Protein AF-A0A1Y3UZ49-F1 (afdb_monomer)

Structure (mmCIF, N/CA/C/O backbone):
data_AF-A0A1Y3UZ49-F1
#
_entry.id   AF-A0A1Y3UZ49-F1
#
loop_
_atom_site.group_PDB
_atom_site.id
_atom_site.type_symbol
_atom_site.label_atom_id
_atom_site.label_alt_id
_atom_site.label_comp_id
_atom_site.label_asym_id
_atom_site.label_entity_id
_atom_site.label_seq_id
_atom_site.pdbx_PDB_ins_code
_atom_site.Cartn_x
_atom_site.Cartn_y
_atom_site.Cartn_z
_atom_site.occupancy
_atom_site.B_iso_or_equiv
_atom_site.auth_seq_id
_atom_site.auth_comp_id
_atom_site.auth_asym_id
_atom_site.auth_atom_id
_atom_site.pdbx_PDB_model_num
ATOM 1 N N . MET A 1 1 ? 3.705 -13.841 -11.041 1.00 82.06 1 MET A N 1
ATOM 2 C CA . MET A 1 1 ? 3.634 -12.781 -10.010 1.00 82.06 1 MET A CA 1
ATOM 3 C C . MET A 1 1 ? 3.810 -13.423 -8.645 1.00 82.06 1 MET A C 1
ATOM 5 O O . MET A 1 1 ? 3.214 -14.466 -8.415 1.00 82.06 1 MET A O 1
ATOM 9 N N . ILE A 1 2 ? 4.614 -12.834 -7.764 1.00 87.12 2 ILE A N 1
ATOM 10 C CA . ILE A 1 2 ? 4.751 -13.280 -6.371 1.00 87.12 2 ILE A CA 1
ATOM 11 C C . ILE A 1 2 ? 4.240 -12.163 -5.466 1.00 87.12 2 ILE A 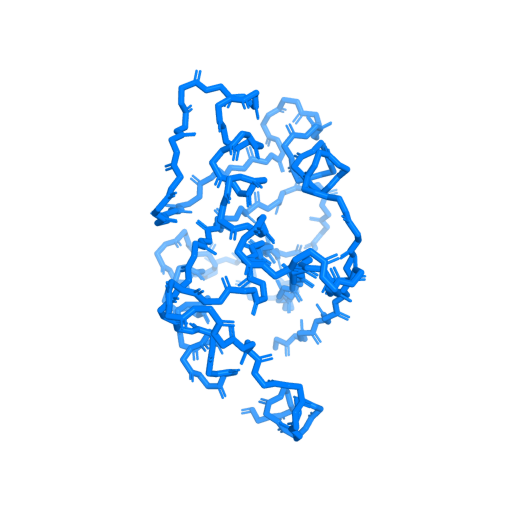C 1
ATOM 13 O O . ILE A 1 2 ? 4.739 -11.040 -5.536 1.00 87.12 2 ILE A O 1
ATOM 17 N N . GLY A 1 3 ? 3.247 -12.478 -4.633 1.00 89.31 3 GLY A N 1
ATOM 18 C CA . GLY A 1 3 ? 2.745 -11.585 -3.596 1.00 89.31 3 GLY A CA 1
ATOM 19 C C . GLY A 1 3 ? 3.423 -11.856 -2.256 1.00 89.31 3 GLY A C 1
ATOM 20 O O . GLY A 1 3 ? 3.411 -12.987 -1.764 1.00 89.31 3 GLY A O 1
ATOM 21 N N . LYS A 1 4 ? 4.004 -10.823 -1.644 1.00 92.81 4 LYS A N 1
ATOM 22 C CA . LYS A 1 4 ? 4.515 -10.864 -0.267 1.00 92.81 4 LYS A CA 1
ATOM 23 C C . LYS A 1 4 ? 3.685 -9.942 0.607 1.00 92.81 4 LYS A C 1
ATOM 25 O O . LYS A 1 4 ? 3.578 -8.760 0.299 1.00 92.81 4 LYS A O 1
ATOM 30 N N . ILE A 1 5 ? 3.172 -10.472 1.711 1.00 92.94 5 ILE A N 1
ATOM 31 C CA . ILE A 1 5 ? 2.321 -9.746 2.653 1.00 92.94 5 ILE A CA 1
ATOM 32 C C . ILE A 1 5 ? 3.101 -9.500 3.941 1.00 92.94 5 ILE A C 1
ATOM 34 O O . ILE A 1 5 ? 3.761 -10.397 4.469 1.00 92.94 5 ILE A O 1
ATOM 38 N N . VAL A 1 6 ? 3.048 -8.269 4.433 1.00 93.12 6 VAL A N 1
ATOM 39 C CA . VAL A 1 6 ? 3.664 -7.824 5.680 1.00 93.12 6 VAL A CA 1
ATOM 40 C C . VAL A 1 6 ? 2.633 -7.010 6.448 1.00 93.12 6 VAL A C 1
ATOM 42 O O . VAL A 1 6 ? 2.007 -6.106 5.902 1.00 93.12 6 VAL A O 1
ATOM 45 N N . THR A 1 7 ? 2.473 -7.296 7.738 1.00 93.38 7 THR A N 1
ATOM 46 C CA . THR A 1 7 ? 1.666 -6.457 8.631 1.00 93.38 7 THR A CA 1
ATOM 47 C C . THR A 1 7 ? 2.565 -5.608 9.519 1.00 93.38 7 THR A C 1
ATOM 49 O O . THR A 1 7 ? 3.623 -6.061 9.964 1.00 93.38 7 THR A O 1
ATOM 52 N N . GLY A 1 8 ? 2.154 -4.377 9.808 1.00 92.94 8 GLY A N 1
ATOM 53 C CA . GLY A 1 8 ? 2.946 -3.408 10.570 1.00 92.94 8 GLY A CA 1
ATOM 54 C C . GLY A 1 8 ? 2.122 -2.624 11.587 1.00 92.94 8 GLY A C 1
ATOM 55 O O . GLY A 1 8 ? 0.895 -2.698 11.596 1.00 92.94 8 GLY A O 1
ATOM 56 N N . LYS A 1 9 ? 2.814 -1.869 12.448 1.00 93.25 9 LYS A N 1
ATOM 57 C CA . LYS A 1 9 ? 2.200 -1.088 13.539 1.00 93.25 9 LYS A CA 1
ATOM 58 C C . LYS A 1 9 ? 1.996 0.398 13.217 1.00 93.25 9 LYS A C 1
ATOM 60 O O . LYS A 1 9 ? 1.185 1.044 13.859 1.00 93.25 9 LYS A O 1
ATOM 65 N N . SER A 1 10 ? 2.747 0.957 12.263 1.00 93.38 10 SER A N 1
ATOM 66 C CA . SER A 1 10 ? 2.784 2.407 12.013 1.00 93.38 10 SER A CA 1
ATOM 67 C C . SER A 1 10 ? 2.731 2.735 10.526 1.00 93.38 10 SER A C 1
ATOM 69 O O . SER A 1 10 ? 3.581 2.270 9.757 1.00 93.38 10 SER A O 1
ATOM 71 N N . PHE A 1 11 ? 1.790 3.599 10.136 1.00 96.69 11 PHE A N 1
ATOM 72 C CA . PHE A 1 11 ? 1.717 4.098 8.763 1.00 96.69 11 PHE A CA 1
ATOM 73 C C . PHE A 1 11 ? 2.846 5.072 8.451 1.00 96.69 11 PHE A C 1
ATOM 75 O O . PHE A 1 11 ? 3.341 5.083 7.330 1.00 96.69 11 PHE A O 1
ATOM 82 N N . GLY A 1 12 ? 3.338 5.822 9.441 1.00 96.31 12 GLY A N 1
ATOM 83 C CA . GLY A 1 12 ? 4.490 6.705 9.254 1.00 96.31 12 GLY A CA 1
ATOM 84 C C . GLY A 1 12 ? 5.742 5.967 8.770 1.00 96.31 12 GLY A C 1
ATOM 85 O O . GLY A 1 12 ? 6.435 6.436 7.868 1.00 96.31 12 GLY A O 1
ATOM 86 N N . GLY A 1 13 ? 6.020 4.784 9.327 1.00 94.69 13 GLY A N 1
ATOM 87 C CA . GLY A 1 13 ? 7.100 3.916 8.847 1.00 94.69 13 GLY A CA 1
ATOM 88 C C . GLY A 1 13 ? 6.855 3.413 7.422 1.00 94.69 13 GLY A C 1
ATOM 89 O O . GLY A 1 13 ? 7.730 3.544 6.568 1.00 94.69 13 GLY A O 1
ATOM 90 N N . ALA A 1 14 ? 5.652 2.899 7.157 1.00 96.62 14 ALA A N 1
ATOM 91 C CA . ALA A 1 14 ? 5.291 2.340 5.856 1.00 96.62 14 ALA A CA 1
ATOM 92 C C . ALA A 1 14 ? 5.307 3.389 4.729 1.00 96.62 14 ALA A C 1
ATOM 94 O O . ALA A 1 14 ? 5.911 3.158 3.686 1.00 96.62 14 ALA A O 1
ATOM 95 N N . VAL A 1 15 ? 4.730 4.573 4.952 1.00 97.06 15 VAL A N 1
ATOM 96 C CA . VAL A 1 15 ? 4.716 5.676 3.978 1.00 97.06 15 VAL A CA 1
ATOM 97 C C . VAL A 1 15 ? 6.132 6.176 3.689 1.00 97.06 15 VAL A C 1
ATOM 99 O O . VAL A 1 15 ? 6.470 6.404 2.529 1.00 97.06 15 VAL A O 1
ATOM 102 N N . ARG A 1 16 ? 6.993 6.305 4.710 1.00 95.38 16 ARG A N 1
ATOM 103 C CA . ARG A 1 16 ? 8.406 6.668 4.498 1.00 95.38 16 ARG A CA 1
ATOM 104 C C . ARG A 1 16 ? 9.153 5.614 3.688 1.00 95.38 16 ARG A C 1
ATOM 106 O O . ARG A 1 16 ? 9.928 5.983 2.817 1.00 95.38 16 ARG A O 1
ATOM 113 N N . TYR A 1 17 ? 8.904 4.332 3.939 1.00 93.19 17 TYR A N 1
ATOM 114 C CA . TYR A 1 17 ? 9.499 3.251 3.155 1.00 93.19 17 TYR A CA 1
ATOM 115 C C . TYR A 1 17 ? 9.030 3.275 1.686 1.00 93.19 17 TYR A C 1
ATOM 117 O O . TYR A 1 17 ? 9.852 3.160 0.778 1.00 93.19 17 TYR A O 1
ATOM 125 N N . LEU A 1 18 ? 7.729 3.474 1.444 1.00 95.25 18 LEU A N 1
ATOM 126 C CA . LEU A 1 18 ? 7.145 3.514 0.097 1.00 95.25 18 LEU A CA 1
ATOM 127 C C . LEU A 1 18 ? 7.583 4.745 -0.704 1.00 95.25 18 LEU A C 1
ATOM 129 O O . LEU A 1 18 ? 7.918 4.619 -1.876 1.00 95.25 18 LEU A O 1
ATOM 133 N N . LEU A 1 19 ? 7.549 5.933 -0.101 1.00 95.62 19 LEU A N 1
ATOM 134 C CA . LEU A 1 19 ? 7.717 7.202 -0.821 1.00 95.62 19 LEU A CA 1
ATOM 135 C C . LEU A 1 19 ? 9.090 7.849 -0.612 1.00 95.62 19 LEU A C 1
ATOM 137 O O . LEU A 1 19 ? 9.350 8.910 -1.172 1.00 95.62 19 LEU A O 1
ATOM 141 N N . GLY A 1 20 ? 9.950 7.264 0.223 1.00 93.88 20 GLY A N 1
ATOM 142 C CA . GLY A 1 20 ? 11.292 7.762 0.541 1.00 93.88 20 GLY A CA 1
ATOM 143 C C . GLY A 1 20 ? 12.398 7.233 -0.370 1.00 93.88 20 GLY A C 1
ATOM 144 O O . GLY A 1 20 ? 13.562 7.296 0.013 1.00 93.88 20 GLY A O 1
ATOM 145 N N . LYS A 1 21 ? 12.048 6.675 -1.533 1.00 93.94 21 LYS A N 1
ATOM 146 C CA . LYS A 1 21 ? 13.019 6.222 -2.536 1.00 93.94 21 LYS A CA 1
ATOM 147 C C . LYS A 1 21 ? 13.741 7.408 -3.178 1.00 93.94 21 LYS A C 1
ATOM 149 O O . LYS A 1 21 ? 13.296 8.550 -3.061 1.00 93.94 21 LYS A O 1
ATOM 154 N N . GLU A 1 22 ? 14.842 7.120 -3.869 1.00 93.38 22 GLU A N 1
ATOM 155 C CA . GLU A 1 22 ? 15.535 8.117 -4.689 1.00 93.38 22 GLU A CA 1
ATOM 156 C C . GLU A 1 22 ? 14.560 8.801 -5.670 1.00 93.38 22 GLU A C 1
ATOM 158 O O . GLU A 1 22 ? 13.578 8.180 -6.102 1.00 93.38 22 GLU A O 1
ATOM 163 N N . PRO A 1 23 ? 14.797 10.074 -6.036 1.00 91.88 23 PRO A N 1
ATOM 164 C CA . PRO A 1 23 ? 13.965 10.768 -7.012 1.00 91.88 23 PRO A CA 1
ATOM 165 C C . PRO A 1 23 ? 13.784 9.943 -8.296 1.00 91.88 23 PRO A C 1
ATOM 167 O O . PRO A 1 23 ? 14.748 9.438 -8.865 1.00 91.88 23 PRO A O 1
ATOM 170 N N . GLY A 1 24 ? 12.535 9.777 -8.742 1.00 92.44 24 GLY A N 1
ATOM 171 C CA . GLY A 1 24 ? 12.210 8.964 -9.921 1.00 92.44 24 GLY A CA 1
ATOM 172 C C . GLY A 1 24 ? 12.218 7.445 -9.693 1.00 92.44 24 GLY A C 1
ATOM 173 O O . GLY A 1 24 ? 12.240 6.684 -10.658 1.00 92.44 24 GLY A O 1
ATOM 174 N N . LYS A 1 25 ? 12.214 6.977 -8.436 1.00 95.31 25 LYS A N 1
ATOM 175 C CA . LYS A 1 25 ? 12.150 5.539 -8.109 1.00 95.31 25 LYS A CA 1
ATOM 176 C C . LYS A 1 25 ? 10.845 5.064 -7.482 1.00 95.31 25 LYS A C 1
ATOM 178 O O . LYS A 1 25 ? 10.660 3.857 -7.334 1.00 95.31 25 LYS A O 1
ATOM 183 N N . ALA A 1 26 ? 9.942 5.976 -7.132 1.00 96.62 26 ALA A N 1
ATOM 184 C CA . ALA A 1 26 ? 8.626 5.657 -6.592 1.00 96.62 26 ALA A CA 1
ATOM 185 C C . ALA A 1 26 ? 7.549 6.539 -7.228 1.00 96.62 26 ALA A C 1
ATOM 187 O O . ALA A 1 26 ? 7.708 7.757 -7.296 1.00 96.62 26 ALA A O 1
ATOM 188 N N . TYR A 1 27 ? 6.450 5.916 -7.648 1.00 96.94 27 TYR A N 1
ATOM 189 C CA . TYR A 1 27 ? 5.344 6.574 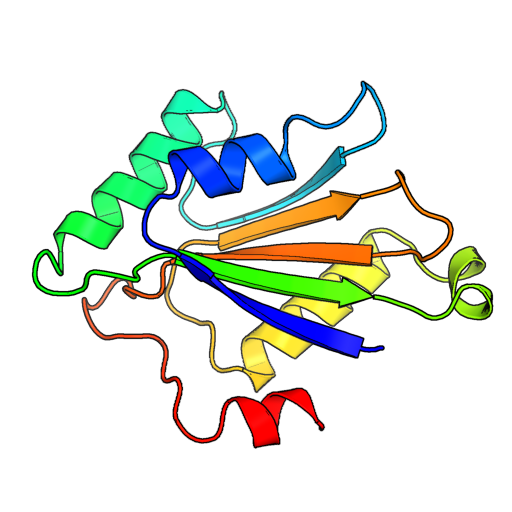-8.338 1.00 96.94 27 TYR A CA 1
ATOM 190 C C . TYR A 1 27 ? 4.022 6.115 -7.733 1.00 96.94 27 TYR A C 1
ATOM 192 O O . TYR A 1 27 ? 3.743 4.918 -7.693 1.00 96.94 27 TYR A O 1
ATOM 200 N N . ILE A 1 28 ? 3.214 7.052 -7.239 1.00 97.75 28 ILE A N 1
ATOM 201 C CA . ILE A 1 28 ? 1.859 6.742 -6.775 1.00 97.75 28 ILE A CA 1
ATOM 202 C C . ILE A 1 28 ? 0.998 6.497 -8.012 1.00 97.75 28 ILE A C 1
ATOM 204 O O . ILE A 1 28 ? 0.882 7.383 -8.853 1.00 97.75 28 ILE A O 1
ATOM 208 N N . LEU A 1 29 ? 0.420 5.301 -8.118 1.00 97.94 29 LEU A N 1
ATOM 209 C CA . LEU A 1 29 ? -0.458 4.944 -9.231 1.00 97.94 29 LEU A CA 1
ATOM 210 C C . LEU A 1 29 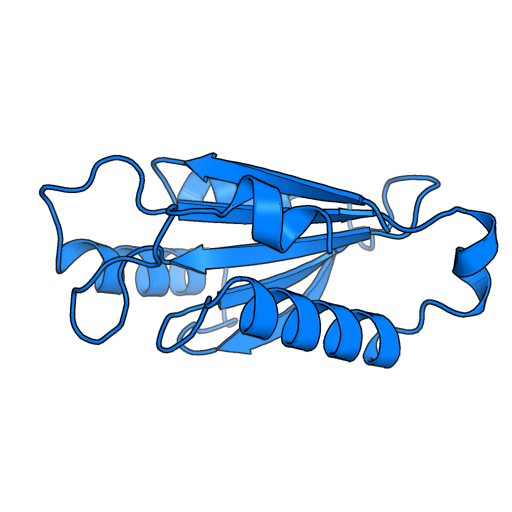? -1.920 5.286 -8.922 1.00 97.94 29 LEU A C 1
ATOM 212 O O . LEU A 1 29 ? -2.639 5.770 -9.787 1.00 97.94 29 LEU A O 1
ATOM 216 N N . THR A 1 30 ? -2.369 5.023 -7.691 1.00 98.12 30 THR A N 1
ATOM 217 C CA . THR A 1 30 ? -3.726 5.354 -7.233 1.00 98.12 30 THR A CA 1
ATOM 218 C C . THR A 1 30 ? -3.821 5.315 -5.704 1.00 98.12 30 THR A C 1
ATOM 220 O O . THR A 1 30 ? -2.935 4.784 -5.025 1.00 98.12 30 THR A O 1
ATOM 223 N N . SER A 1 31 ? -4.907 5.853 -5.157 1.00 97.94 31 SER A N 1
ATOM 224 C CA . SER A 1 31 ? -5.236 5.823 -3.732 1.00 97.94 31 SER A CA 1
ATOM 225 C C . SER A 1 31 ? -6.735 5.999 -3.505 1.00 97.94 31 SER A C 1
ATOM 227 O O . SER A 1 31 ? -7.404 6.623 -4.325 1.00 97.94 31 SER A O 1
ATOM 229 N N . ASP A 1 32 ? -7.232 5.545 -2.357 1.00 97.81 32 ASP A N 1
ATOM 230 C CA . ASP A 1 32 ? -8.588 5.844 -1.883 1.00 97.81 32 ASP A CA 1
ATOM 231 C C . ASP A 1 32 ? -8.598 6.159 -0.383 1.00 97.81 32 ASP A C 1
ATOM 233 O O . ASP A 1 32 ? -7.844 5.570 0.401 1.00 97.81 32 ASP A O 1
ATOM 237 N N . GLY A 1 33 ? -9.460 7.101 0.008 1.00 96.56 33 GLY A N 1
ATOM 238 C CA . GLY A 1 33 ? -9.646 7.532 1.395 1.00 96.56 33 GLY A CA 1
ATOM 239 C C . GLY A 1 33 ? -8.446 8.235 2.037 1.00 96.56 33 GLY A C 1
ATOM 240 O O . GLY A 1 33 ? -8.405 8.375 3.261 1.00 96.56 33 GLY A O 1
ATOM 241 N N . VAL A 1 34 ? -7.465 8.667 1.241 1.00 96.69 34 VAL A N 1
ATOM 242 C CA . VAL A 1 34 ? -6.274 9.394 1.695 1.00 96.69 34 VAL A CA 1
ATOM 243 C C . VAL A 1 34 ? -5.953 10.562 0.769 1.00 96.69 34 VAL A C 1
ATOM 245 O O . VAL A 1 34 ? -6.175 10.495 -0.438 1.00 96.69 34 VAL A O 1
ATOM 248 N N . GLU A 1 35 ? -5.411 11.631 1.338 1.00 93.75 35 GLU A N 1
ATOM 249 C CA . GLU A 1 35 ? -5.022 12.839 0.624 1.00 93.75 35 GLU A CA 1
ATOM 250 C C . GLU A 1 35 ? -3.533 12.804 0.254 1.00 93.75 35 GLU A C 1
ATOM 252 O O . GLU A 1 35 ? -2.672 12.441 1.059 1.00 93.75 35 GLU A O 1
ATOM 257 N N . LEU A 1 36 ? -3.219 13.216 -0.977 1.00 95.56 36 LEU A N 1
ATOM 258 C CA . LEU A 1 36 ? -1.863 13.168 -1.533 1.00 95.56 36 LEU A CA 1
ATOM 259 C C . LEU A 1 36 ? -1.124 14.518 -1.497 1.00 95.56 36 LEU A C 1
ATOM 261 O O . LEU A 1 36 ? -0.044 14.632 -2.072 1.00 95.56 36 LEU A O 1
ATOM 265 N N . SER A 1 37 ? -1.662 15.532 -0.809 1.00 93.19 37 SER A N 1
ATOM 266 C CA . SER A 1 37 ? -1.044 16.865 -0.686 1.00 93.19 37 SER A CA 1
ATOM 267 C C . SER A 1 37 ? 0.295 16.851 0.060 1.00 93.19 37 SER A C 1
ATOM 269 O O . SER A 1 37 ? 1.121 17.746 -0.109 1.00 93.19 37 SER A O 1
ATOM 271 N N . GLY A 1 38 ? 0.551 15.813 0.858 1.00 92.88 38 GLY A N 1
ATOM 272 C CA . GLY A 1 38 ? 1.834 15.604 1.513 1.00 92.88 38 GLY A CA 1
ATOM 273 C C . GLY A 1 38 ? 1.878 14.323 2.336 1.00 92.88 38 GLY A C 1
ATOM 274 O O . GLY A 1 38 ? 0.854 13.737 2.684 1.00 92.88 38 GLY A O 1
ATOM 275 N N . ARG A 1 39 ? 3.093 13.892 2.700 1.00 94.31 39 ARG A N 1
ATOM 276 C CA . ARG A 1 39 ? 3.294 12.664 3.492 1.00 94.31 39 ARG A CA 1
ATOM 277 C C . ARG A 1 39 ? 2.596 12.743 4.850 1.00 94.31 39 ARG A C 1
ATOM 279 O O . ARG A 1 39 ? 2.063 11.742 5.309 1.00 94.31 39 ARG A O 1
ATOM 286 N N . GLN A 1 40 ? 2.597 13.911 5.489 1.00 96.06 40 GLN A N 1
ATOM 287 C CA . GLN A 1 40 ? 1.942 14.124 6.779 1.00 96.06 40 GLN 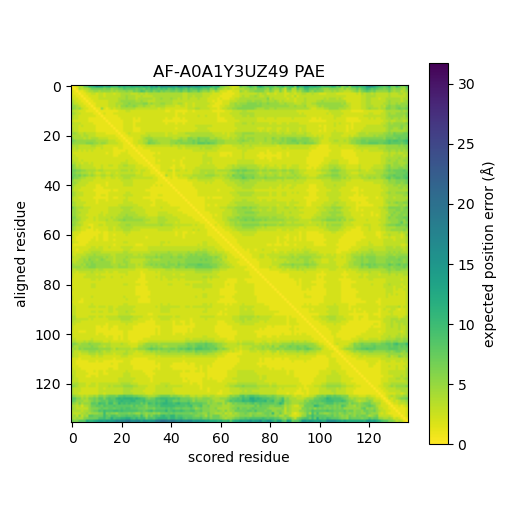A CA 1
ATOM 288 C C . GLN A 1 40 ? 0.421 13.982 6.677 1.00 96.06 40 GLN A C 1
ATOM 290 O O . GLN A 1 40 ? -0.157 13.322 7.536 1.00 96.06 40 GLN A O 1
ATOM 295 N N . ALA A 1 41 ? -0.206 14.537 5.633 1.00 96.75 41 ALA A N 1
ATOM 296 C CA . ALA A 1 41 ? -1.643 14.399 5.393 1.00 96.75 41 ALA A CA 1
ATOM 297 C C . ALA A 1 41 ? -2.015 12.927 5.162 1.00 96.75 41 ALA A C 1
ATOM 299 O O . ALA A 1 41 ? -2.816 12.373 5.910 1.00 96.75 41 ALA A O 1
ATOM 300 N N . LEU A 1 42 ? -1.308 12.260 4.244 1.00 97.25 42 LEU A N 1
ATOM 301 C CA . LEU A 1 42 ? -1.452 10.832 3.954 1.00 97.25 42 LEU A CA 1
ATOM 302 C C . LEU A 1 42 ? -1.342 9.954 5.213 1.00 97.25 42 LEU A C 1
ATOM 304 O O . LEU A 1 42 ? -2.198 9.107 5.470 1.00 97.25 42 LEU A O 1
ATOM 308 N N . ILE A 1 43 ? -0.294 10.159 6.022 1.00 97.62 43 ILE A N 1
ATOM 309 C CA . ILE A 1 43 ? -0.115 9.447 7.297 1.00 97.62 43 ILE A CA 1
ATOM 310 C C . ILE A 1 43 ? -1.277 9.769 8.239 1.00 97.62 43 ILE A C 1
ATOM 312 O O . ILE A 1 43 ? -1.855 8.856 8.819 1.00 97.62 43 ILE A O 1
ATOM 316 N N . GLY A 1 44 ? -1.639 11.045 8.373 1.00 97.44 44 GLY A N 1
ATOM 317 C CA . GLY A 1 44 ? -2.739 11.498 9.218 1.00 97.44 44 GLY A CA 1
ATOM 318 C C . GLY A 1 44 ? -4.072 10.845 8.859 1.00 97.44 44 GLY A C 1
ATOM 319 O O . GLY A 1 44 ? -4.785 10.412 9.761 1.00 97.44 44 GLY A O 1
ATOM 320 N N . ASN A 1 45 ? -4.388 10.693 7.570 1.00 97.38 45 ASN A N 1
ATOM 321 C CA . ASN A 1 45 ? -5.617 10.035 7.131 1.00 97.38 45 ASN A CA 1
ATOM 322 C C . ASN A 1 45 ? -5.641 8.551 7.520 1.00 97.38 45 ASN A C 1
ATOM 324 O O . ASN A 1 45 ? -6.644 8.088 8.064 1.00 97.38 45 ASN A O 1
ATOM 328 N N . PHE A 1 46 ? -4.549 7.809 7.301 1.00 98.06 46 PHE A N 1
ATOM 329 C CA . PHE A 1 46 ? -4.468 6.406 7.726 1.00 98.06 46 PHE A CA 1
ATOM 330 C C . PHE A 1 46 ? -4.547 6.248 9.252 1.00 98.06 46 PHE A C 1
ATOM 332 O O . PHE A 1 46 ? -5.255 5.384 9.781 1.00 98.06 46 PHE A O 1
ATOM 339 N N . GLU A 1 47 ? -3.820 7.099 9.975 1.00 96.56 47 GLU A N 1
ATOM 340 C CA . GLU A 1 47 ? -3.797 7.103 11.436 1.00 96.56 47 GLU A CA 1
ATOM 341 C C . GLU A 1 47 ? -5.158 7.517 12.020 1.00 96.56 47 GLU A C 1
ATOM 343 O O . GLU A 1 47 ? -5.529 7.037 13.089 1.00 96.56 47 GLU A O 1
ATOM 348 N N . PHE A 1 48 ? -5.943 8.345 11.325 1.00 96.62 48 PHE A N 1
ATOM 349 C CA . PHE A 1 48 ? -7.306 8.680 11.728 1.00 96.62 48 PHE A CA 1
ATOM 350 C C . PHE A 1 48 ? -8.206 7.440 11.735 1.00 96.62 48 PHE A C 1
ATOM 352 O O . PHE A 1 48 ? -8.794 7.126 12.769 1.00 96.62 48 PHE A O 1
ATOM 359 N N . GLN A 1 49 ? -8.246 6.682 10.635 1.00 96.62 49 GLN A N 1
ATOM 360 C CA . GLN A 1 49 ? -9.116 5.508 10.532 1.00 96.62 49 GLN A CA 1
ATOM 361 C C . GLN A 1 49 ? -8.740 4.412 11.533 1.00 96.62 49 GLN A C 1
ATOM 363 O O . GLN A 1 49 ? -9.609 3.816 12.170 1.00 96.62 49 GLN A O 1
ATOM 368 N N . ARG A 1 50 ? -7.439 4.152 11.739 1.00 94.69 50 ARG A N 1
ATOM 369 C CA . ARG A 1 50 ? -7.019 3.083 12.663 1.00 94.69 50 ARG A CA 1
ATOM 370 C C . ARG A 1 50 ? -7.382 3.366 14.125 1.00 94.69 50 ARG A C 1
ATOM 372 O O . ARG A 1 50 ? -7.449 2.432 14.918 1.00 94.69 50 ARG A O 1
ATOM 379 N N . ARG A 1 51 ? -7.654 4.624 14.508 1.00 95.00 51 ARG A N 1
ATOM 380 C CA . ARG A 1 51 ? -8.111 4.976 15.870 1.00 95.00 51 ARG A CA 1
ATOM 381 C C . ARG A 1 51 ? -9.488 4.413 16.210 1.00 95.00 51 ARG A C 1
ATOM 383 O O . ARG A 1 51 ? -9.794 4.334 17.394 1.00 95.00 51 ARG A O 1
ATOM 390 N N . ALA A 1 52 ? -10.272 3.977 15.223 1.00 95.56 52 ALA A N 1
ATOM 391 C CA . ALA A 1 52 ? -11.522 3.264 15.467 1.00 95.56 52 ALA A CA 1
ATOM 392 C C . ALA A 1 52 ? -11.313 1.900 16.158 1.00 95.56 52 ALA A C 1
ATOM 394 O O . ALA A 1 52 ? -12.248 1.363 16.744 1.00 95.56 52 ALA A O 1
ATOM 395 N N . ARG A 1 53 ? -10.092 1.342 16.108 1.00 95.75 53 ARG A N 1
ATOM 396 C CA . ARG A 1 53 ? -9.714 0.065 16.731 1.00 95.75 53 ARG A CA 1
ATOM 397 C C . ARG A 1 53 ? -8.385 0.181 17.486 1.00 95.75 53 ARG A C 1
ATOM 399 O O . ARG A 1 53 ? -7.371 -0.356 17.040 1.00 95.75 53 ARG A O 1
ATOM 406 N N . PRO A 1 54 ? -8.359 0.904 18.623 1.00 94.38 54 PRO A N 1
ATOM 407 C CA . PRO A 1 54 ? -7.134 1.124 19.396 1.00 94.38 54 PRO A CA 1
ATOM 408 C C . PRO A 1 54 ? -6.580 -0.164 20.027 1.00 94.38 54 PRO A C 1
ATOM 410 O O . PRO A 1 54 ? -5.415 -0.201 20.408 1.00 94.38 54 PRO A O 1
ATOM 413 N N . ASP A 1 55 ? -7.401 -1.211 20.118 1.00 95.50 55 ASP A N 1
ATOM 414 C CA . ASP A 1 55 ? -7.050 -2.553 20.585 1.00 95.50 55 ASP A CA 1
ATOM 415 C C . ASP A 1 55 ? -6.187 -3.343 19.585 1.00 95.50 55 ASP A C 1
ATOM 417 O O . ASP A 1 55 ? -5.551 -4.332 19.948 1.00 95.50 55 ASP A O 1
ATOM 421 N N . VAL A 1 56 ? -6.141 -2.917 18.320 1.00 94.19 56 VAL A N 1
ATOM 422 C CA . VAL A 1 56 ? -5.422 -3.623 17.258 1.00 94.19 56 VAL A CA 1
ATOM 423 C C . VAL A 1 56 ? -4.027 -3.034 17.103 1.00 94.19 56 VAL A C 1
ATOM 425 O O . VAL A 1 56 ? -3.853 -1.897 16.684 1.00 94.19 56 VAL A O 1
ATOM 428 N N . GLU A 1 57 ? -3.002 -3.833 17.393 1.00 93.25 57 GLU A N 1
ATOM 429 C CA . GLU A 1 57 ? -1.616 -3.359 17.336 1.00 93.25 57 GLU A CA 1
ATOM 430 C C . GLU A 1 57 ? -1.071 -3.280 15.898 1.00 93.25 57 GLU A C 1
ATOM 432 O O . GLU A 1 57 ? -0.359 -2.345 15.527 1.00 93.25 57 GLU A O 1
ATOM 437 N N . ARG A 1 58 ? -1.387 -4.278 15.062 1.00 94.62 58 ARG A N 1
ATOM 438 C CA . ARG A 1 58 ? -0.888 -4.367 13.681 1.00 94.62 58 ARG A CA 1
ATOM 439 C C . ARG A 1 58 ? -1.958 -3.905 12.703 1.00 94.62 58 ARG A C 1
ATOM 441 O O . ARG A 1 58 ? -2.635 -4.733 12.104 1.00 94.62 58 ARG A O 1
ATOM 448 N N . VAL A 1 59 ? -2.127 -2.597 12.564 1.00 95.38 59 VAL A N 1
ATOM 449 C CA . VAL A 1 59 ? -3.171 -1.977 11.723 1.00 95.38 59 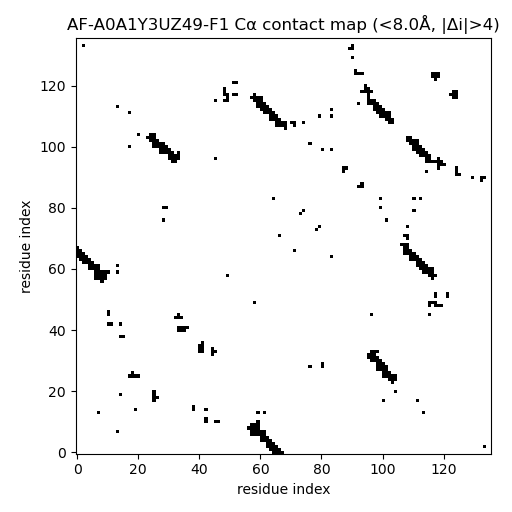VAL A CA 1
ATOM 450 C C . VAL A 1 59 ? -2.764 -1.798 10.262 1.00 95.38 59 VAL A C 1
ATOM 452 O O . VAL A 1 59 ? -3.617 -1.615 9.401 1.00 95.38 59 VAL A O 1
ATOM 455 N N . VAL A 1 60 ? -1.468 -1.870 9.962 1.00 97.69 60 VAL A N 1
ATOM 456 C CA . VAL A 1 60 ? -0.953 -1.674 8.605 1.00 97.69 60 VAL A CA 1
ATOM 457 C C . VAL A 1 60 ? -0.954 -2.998 7.859 1.00 97.69 60 VAL A C 1
ATOM 459 O O . VAL A 1 60 ? -0.389 -3.977 8.355 1.00 97.69 60 VAL A O 1
ATOM 462 N N . GLY A 1 61 ? -1.528 -3.015 6.660 1.00 97.62 61 GLY A N 1
ATOM 463 C CA . GLY A 1 61 ? -1.309 -4.057 5.668 1.00 97.62 61 GLY A CA 1
ATOM 464 C C . GLY A 1 61 ? -0.420 -3.538 4.541 1.00 97.62 61 GLY A C 1
ATOM 465 O O . GLY A 1 61 ? -0.677 -2.473 3.985 1.00 97.62 61 GLY A O 1
ATOM 466 N N . HIS A 1 62 ? 0.646 -4.267 4.218 1.00 97.75 62 HIS A N 1
ATOM 467 C CA . HIS A 1 62 ? 1.579 -3.922 3.149 1.00 97.75 62 HIS A CA 1
ATOM 468 C C . HIS A 1 62 ? 1.848 -5.144 2.281 1.00 97.75 62 HIS A C 1
ATOM 470 O O . HIS A 1 62 ? 2.357 -6.159 2.750 1.00 97.75 62 HIS A O 1
ATOM 476 N N . ILE A 1 63 ? 1.512 -5.034 1.004 1.00 97.38 63 ILE A N 1
ATOM 477 C CA . ILE A 1 63 ? 1.741 -6.072 0.007 1.00 97.38 63 ILE A CA 1
ATOM 478 C C . ILE A 1 63 ? 2.775 -5.577 -0.994 1.00 97.38 63 ILE A C 1
ATOM 480 O O . ILE A 1 63 ? 2.728 -4.426 -1.417 1.00 97.38 63 ILE A O 1
ATOM 484 N N . SER A 1 64 ? 3.688 -6.455 -1.393 1.00 96.69 64 SER A N 1
ATOM 485 C CA . SER A 1 64 ? 4.549 -6.290 -2.563 1.00 96.69 64 SER A CA 1
ATOM 486 C C . SER A 1 64 ? 4.128 -7.300 -3.622 1.00 96.69 64 SER A C 1
ATOM 488 O O . SER A 1 64 ? 4.149 -8.498 -3.339 1.00 96.69 64 SER A O 1
ATOM 490 N N . LEU A 1 65 ? 3.777 -6.835 -4.820 1.00 96.75 65 LEU A N 1
ATOM 491 C CA . LEU A 1 65 ? 3.552 -7.688 -5.987 1.00 96.75 65 LEU A CA 1
ATOM 492 C C . LEU A 1 65 ? 4.747 -7.549 -6.921 1.00 96.75 65 LEU A C 1
ATOM 494 O O . LEU A 1 65 ? 4.982 -6.475 -7.471 1.00 96.75 65 LEU A O 1
ATOM 498 N N . SER A 1 66 ? 5.506 -8.630 -7.076 1.00 95.75 66 SER A N 1
ATOM 499 C CA . SER A 1 66 ? 6.686 -8.673 -7.939 1.00 95.75 66 SER A CA 1
ATOM 500 C C . SER A 1 66 ? 6.415 -9.487 -9.199 1.00 95.75 66 SER A C 1
ATOM 502 O O . SER A 1 66 ? 5.860 -10.593 -9.147 1.00 95.75 66 SER A O 1
ATOM 504 N N . PHE A 1 67 ? 6.834 -8.940 -10.336 1.00 94.25 67 PHE A N 1
ATOM 505 C CA . PHE A 1 67 ? 6.676 -9.536 -11.657 1.00 94.25 67 PHE A CA 1
ATOM 506 C C . PHE A 1 67 ? 8.006 -10.105 -12.160 1.00 94.25 67 PHE A C 1
ATOM 508 O O . PHE A 1 67 ? 9.090 -9.729 -11.694 1.00 94.25 67 PHE A O 1
ATOM 515 N N . HIS A 1 68 ? 7.928 -11.068 -13.080 1.00 93.69 68 HIS A N 1
ATOM 516 C CA . HIS A 1 68 ? 9.131 -11.628 -13.683 1.00 93.69 68 HIS A CA 1
ATOM 517 C C . HIS A 1 68 ? 9.821 -10.544 -14.533 1.00 93.69 68 HIS A C 1
ATOM 519 O O . HIS A 1 68 ? 9.119 -9.721 -15.124 1.00 93.69 68 HIS A O 1
ATOM 525 N N . PRO A 1 69 ? 11.164 -10.498 -14.622 1.00 92.19 69 PRO A N 1
ATOM 526 C CA . PRO A 1 69 ? 11.851 -9.511 -15.458 1.00 92.19 69 PRO A CA 1
ATOM 527 C C . PRO A 1 69 ? 11.407 -9.562 -16.925 1.00 92.19 69 PRO A C 1
ATOM 529 O O . PRO A 1 69 ? 11.276 -8.519 -17.556 1.00 92.19 69 PRO A O 1
ATOM 532 N N . ASP A 1 70 ? 11.077 -10.750 -17.435 1.00 94.25 70 ASP A N 1
ATOM 533 C CA . ASP A 1 70 ? 10.592 -10.933 -18.812 1.00 94.25 70 ASP A CA 1
ATOM 534 C C . ASP A 1 70 ? 9.213 -10.299 -19.058 1.00 94.25 70 ASP A C 1
ATOM 536 O O . ASP A 1 70 ? 8.859 -9.997 -20.196 1.00 94.25 70 ASP A O 1
ATOM 540 N N . ASP A 1 71 ? 8.435 -10.050 -17.999 1.00 92.38 71 ASP A N 1
ATOM 541 C CA . ASP A 1 71 ? 7.175 -9.315 -18.094 1.00 92.38 71 ASP A CA 1
ATOM 542 C C . ASP A 1 71 ? 7.394 -7.791 -18.120 1.00 92.38 71 ASP A C 1
ATOM 544 O O . ASP A 1 71 ? 6.464 -7.046 -18.422 1.00 92.38 71 ASP A O 1
ATOM 548 N N . ALA A 1 72 ? 8.600 -7.282 -17.838 1.00 90.81 72 ALA A N 1
ATOM 549 C CA . ALA A 1 72 ? 8.856 -5.841 -17.755 1.00 90.81 72 ALA A CA 1
ATOM 550 C C . ALA A 1 72 ? 8.367 -5.026 -18.971 1.00 90.81 72 ALA A C 1
ATOM 552 O O . ALA A 1 72 ? 7.749 -3.985 -18.739 1.00 90.81 72 ALA A O 1
ATOM 553 N N . PRO A 1 73 ? 8.534 -5.475 -20.235 1.00 93.19 73 PRO A N 1
ATOM 554 C CA . PRO A 1 73 ? 8.080 -4.713 -21.402 1.00 93.19 73 PRO A CA 1
ATOM 555 C C . PRO A 1 73 ? 6.560 -4.505 -21.471 1.00 93.19 73 PRO A C 1
ATOM 557 O O . PRO A 1 73 ? 6.104 -3.548 -22.088 1.00 93.19 73 PRO A O 1
ATOM 560 N N . ARG A 1 74 ? 5.769 -5.390 -20.847 1.00 93.06 74 ARG A N 1
ATOM 561 C CA . ARG A 1 74 ? 4.297 -5.310 -20.828 1.00 93.06 74 ARG A CA 1
ATOM 562 C C . ARG A 1 74 ? 3.737 -4.655 -19.564 1.00 93.06 74 ARG A C 1
ATOM 564 O O . ARG A 1 74 ? 2.549 -4.359 -19.527 1.00 93.06 74 ARG A O 1
ATOM 571 N N . MET A 1 75 ? 4.557 -4.434 -18.534 1.00 94.94 75 MET A N 1
ATOM 572 C CA . MET A 1 75 ? 4.133 -3.869 -17.247 1.00 94.94 75 MET A CA 1
ATOM 573 C C . MET A 1 75 ? 3.938 -2.344 -17.323 1.00 94.94 75 MET A C 1
ATOM 575 O O . MET A 1 75 ? 4.722 -1.557 -16.776 1.00 94.94 75 MET A O 1
ATOM 579 N N . SER A 1 76 ? 2.878 -1.930 -18.020 1.00 96.38 76 SER A N 1
ATOM 580 C CA . SER A 1 76 ? 2.372 -0.557 -17.993 1.00 96.38 76 SER A CA 1
ATOM 581 C C . SER A 1 76 ? 1.748 -0.225 -16.634 1.00 96.38 76 SER A C 1
ATOM 583 O O . SER A 1 76 ? 1.359 -1.122 -15.882 1.00 96.38 76 SER A O 1
ATOM 585 N N . ASP A 1 77 ? 1.622 1.066 -16.322 1.00 97.38 77 ASP A N 1
ATOM 586 C CA . ASP A 1 77 ? 0.972 1.513 -15.082 1.00 97.38 77 ASP A CA 1
ATOM 587 C C . ASP A 1 77 ? -0.483 1.034 -14.998 1.00 97.38 77 ASP A C 1
ATOM 589 O O . ASP A 1 77 ? -0.911 0.576 -13.942 1.00 97.38 77 ASP A O 1
ATOM 593 N N . GLN A 1 78 ? -1.212 1.047 -16.121 1.00 97.62 78 GLN A N 1
ATOM 594 C CA . GLN A 1 78 ? -2.587 0.546 -16.176 1.00 97.62 78 GLN A CA 1
ATOM 595 C C . GLN A 1 78 ? -2.660 -0.950 -15.860 1.00 97.62 78 GLN A C 1
ATOM 597 O O . GLN A 1 78 ? -3.447 -1.356 -15.013 1.00 97.62 78 GLN A O 1
ATOM 602 N N . LEU A 1 79 ? -1.800 -1.772 -16.472 1.00 97.19 79 LEU A N 1
ATOM 603 C CA . LEU A 1 79 ? -1.798 -3.209 -16.198 1.00 97.19 79 LEU A CA 1
ATOM 604 C C . LEU A 1 79 ? -1.418 -3.499 -14.739 1.00 97.19 79 LEU A C 1
ATOM 606 O O . LEU A 1 79 ? -1.997 -4.376 -14.104 1.00 97.19 79 LEU A O 1
ATOM 610 N N . MET A 1 80 ? -0.460 -2.752 -14.188 1.00 97.81 80 MET A N 1
ATOM 611 C CA . MET A 1 80 ? -0.102 -2.847 -12.774 1.00 97.81 80 MET A CA 1
ATOM 612 C C . MET A 1 80 ? -1.279 -2.491 -11.854 1.00 97.81 80 MET A C 1
ATOM 614 O O . MET A 1 80 ? -1.497 -3.187 -10.863 1.00 97.81 80 MET A O 1
ATOM 618 N N . LEU A 1 81 ? -2.048 -1.450 -12.183 1.00 97.88 81 LEU A N 1
ATOM 619 C CA . LEU A 1 81 ? -3.261 -1.075 -11.454 1.00 97.88 81 LEU A CA 1
ATOM 620 C C . LEU A 1 81 ? -4.333 -2.164 -11.520 1.00 97.88 81 LEU A C 1
ATOM 622 O O . LEU A 1 81 ? -4.843 -2.566 -10.475 1.00 97.88 81 LEU A O 1
ATOM 626 N N . ASP A 1 82 ? -4.613 -2.693 -12.710 1.00 97.94 82 ASP A N 1
ATOM 627 C CA . ASP A 1 82 ? -5.607 -3.753 -12.902 1.00 97.94 82 ASP A CA 1
ATOM 628 C C . ASP A 1 82 ? -5.246 -4.999 -12.075 1.00 97.94 82 ASP A C 1
ATOM 630 O O . ASP A 1 82 ? -6.089 -5.573 -11.379 1.00 97.94 82 ASP A O 1
ATOM 634 N N . LEU A 1 83 ? -3.963 -5.377 -12.074 1.00 97.25 83 LEU A N 1
ATOM 635 C CA . LEU A 1 83 ? -3.447 -6.486 -11.270 1.00 97.25 83 LEU A CA 1
ATOM 636 C C . LEU A 1 83 ? -3.515 -6.194 -9.765 1.00 97.25 83 LEU A C 1
ATOM 638 O O . LEU A 1 83 ? -3.827 -7.097 -8.987 1.00 97.25 83 LEU A O 1
ATOM 642 N N . ALA A 1 84 ? -3.251 -4.955 -9.340 1.00 97.94 84 ALA A N 1
ATOM 643 C CA . ALA A 1 84 ? -3.366 -4.555 -7.940 1.00 97.94 84 ALA A CA 1
ATOM 644 C C . ALA A 1 84 ? -4.818 -4.636 -7.445 1.00 97.94 84 ALA A C 1
ATOM 646 O O . ALA A 1 84 ? -5.062 -5.189 -6.371 1.00 97.94 84 ALA A O 1
ATOM 647 N N . TRP A 1 85 ? -5.783 -4.146 -8.227 1.00 97.69 85 TRP A N 1
ATOM 648 C CA . TRP A 1 85 ? -7.202 -4.210 -7.877 1.00 97.69 85 TRP A CA 1
ATOM 649 C C . TRP A 1 85 ? -7.736 -5.638 -7.862 1.00 97.69 85 TRP A C 1
ATOM 651 O O . TRP A 1 85 ? -8.410 -6.023 -6.904 1.00 97.69 85 TRP A O 1
ATOM 661 N N . GLU A 1 86 ? -7.396 -6.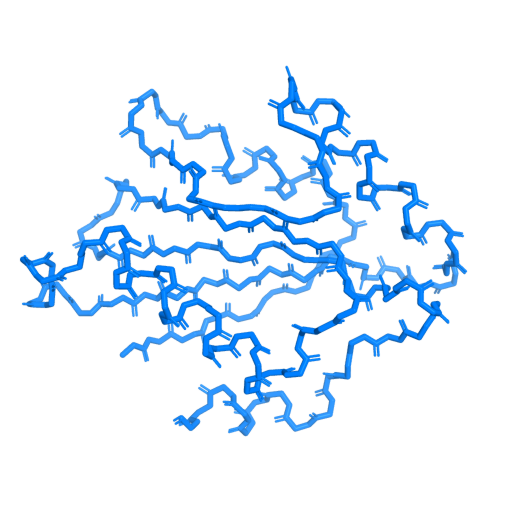452 -8.863 1.00 96.75 86 GLU A N 1
ATOM 662 C CA . GLU A 1 86 ? -7.793 -7.861 -8.875 1.00 96.75 86 GLU A CA 1
ATOM 663 C C . GLU A 1 86 ? -7.190 -8.613 -7.681 1.00 96.75 86 GLU A C 1
ATOM 665 O O . GLU A 1 86 ? -7.885 -9.377 -7.005 1.00 96.75 86 GLU A O 1
ATOM 670 N N . TYR A 1 87 ? -5.925 -8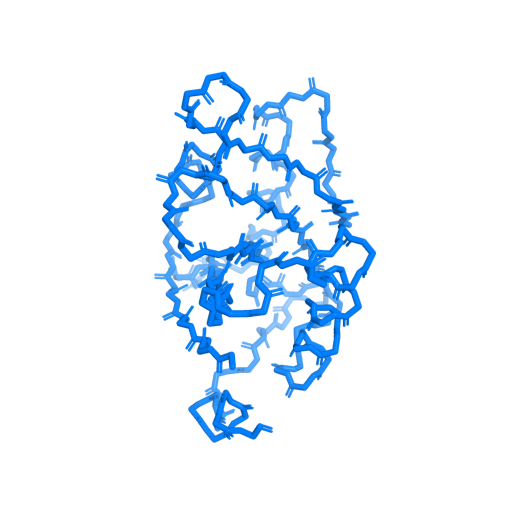.342 -7.347 1.00 96.56 87 TYR A N 1
ATOM 671 C CA . TYR A 1 87 ? -5.293 -8.904 -6.158 1.00 96.56 87 TYR A CA 1
ATOM 672 C C . TYR A 1 87 ? -6.011 -8.464 -4.873 1.00 96.56 87 TYR A C 1
ATOM 674 O O . TYR A 1 87 ? -6.370 -9.311 -4.057 1.00 96.56 87 TYR A O 1
ATOM 682 N N . MET A 1 88 ? -6.292 -7.169 -4.694 1.00 97.06 88 MET A N 1
ATOM 683 C CA . MET A 1 88 ? -7.029 -6.661 -3.529 1.00 97.06 88 MET A CA 1
ATOM 684 C C . MET A 1 88 ? -8.406 -7.311 -3.384 1.00 97.06 88 MET A C 1
ATOM 686 O O . MET A 1 88 ? -8.755 -7.759 -2.291 1.00 97.06 88 MET A O 1
ATOM 690 N N . ARG A 1 89 ? -9.162 -7.425 -4.482 1.00 95.25 89 ARG A N 1
ATOM 691 C CA . ARG A 1 89 ? -10.480 -8.070 -4.509 1.00 95.25 89 ARG A CA 1
ATOM 692 C C . ARG A 1 89 ? -10.389 -9.524 -4.058 1.00 95.25 89 ARG A C 1
ATOM 694 O O . ARG A 1 89 ? -11.145 -9.948 -3.186 1.00 95.25 89 ARG A O 1
ATOM 701 N N . ARG A 1 90 ? -9.429 -10.275 -4.600 1.00 93.75 90 ARG A N 1
ATOM 702 C CA . ARG A 1 90 ? -9.184 -11.675 -4.229 1.00 93.75 90 ARG A CA 1
ATOM 703 C C . ARG A 1 90 ? -8.740 -11.849 -2.779 1.00 93.75 90 ARG A C 1
ATOM 705 O O . ARG A 1 90 ? -9.067 -12.861 -2.165 1.00 93.75 90 ARG A O 1
ATOM 712 N N . MET A 1 91 ? -8.006 -10.880 -2.241 1.00 94.88 91 MET A N 1
ATOM 713 C CA . MET A 1 91 ? -7.566 -10.842 -0.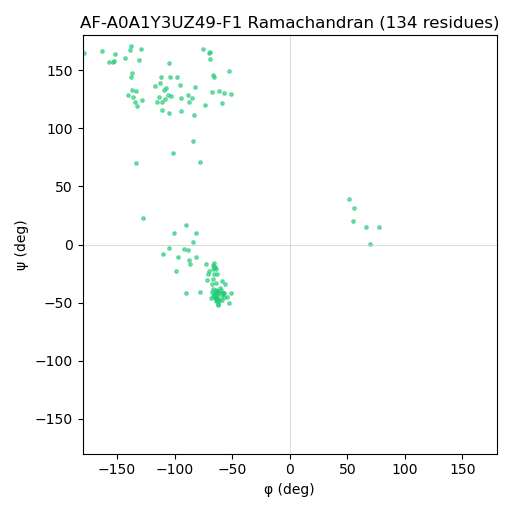845 1.00 94.88 91 MET A CA 1
ATOM 714 C C . MET A 1 91 ? -8.622 -10.256 0.106 1.00 94.88 91 MET A C 1
ATOM 716 O O . MET A 1 91 ? -8.363 -10.144 1.302 1.00 94.88 91 MET A O 1
ATOM 720 N N . GLU A 1 92 ? -9.806 -9.897 -0.405 1.00 95.50 92 GLU A N 1
ATOM 721 C CA . GLU A 1 92 ? -10.900 -9.240 0.328 1.00 95.50 92 GLU A CA 1
ATOM 722 C C . GLU A 1 92 ? -10.480 -7.930 1.016 1.00 95.50 92 GLU A C 1
ATOM 724 O O . GLU A 1 92 ? -11.017 -7.551 2.062 1.00 95.50 92 GLU A O 1
ATOM 729 N N . ILE A 1 93 ? -9.523 -7.219 0.420 1.00 97.06 93 ILE A N 1
ATOM 730 C CA . ILE A 1 93 ? -9.093 -5.885 0.840 1.00 97.06 93 ILE A CA 1
ATOM 731 C C . ILE A 1 93 ? -10.056 -4.886 0.208 1.00 97.06 93 ILE A C 1
ATOM 733 O O . ILE A 1 93 ? -9.874 -4.424 -0.914 1.00 97.06 93 ILE A O 1
ATOM 737 N N . THR A 1 94 ? -11.133 -4.605 0.928 1.00 95.94 94 THR A N 1
ATOM 738 C CA . THR A 1 94 ? -12.246 -3.760 0.481 1.00 95.94 94 THR A CA 1
ATOM 739 C C . THR A 1 94 ? -12.699 -2.859 1.628 1.00 95.94 94 THR A C 1
ATOM 741 O O . THR A 1 94 ? -12.319 -3.081 2.778 1.00 95.94 94 THR A O 1
ATOM 744 N N . ASN A 1 95 ? -13.525 -1.848 1.352 1.00 97.19 95 ASN A N 1
ATOM 745 C CA . ASN A 1 95 ? -14.091 -0.979 2.394 1.00 97.19 95 ASN A CA 1
ATOM 746 C C . ASN A 1 95 ? -13.022 -0.392 3.347 1.00 97.19 95 ASN A C 1
ATOM 748 O O . ASN A 1 95 ? -13.194 -0.380 4.565 1.00 97.19 95 ASN A O 1
ATOM 752 N N . THR A 1 96 ? -11.866 -0.005 2.806 1.00 98.06 96 THR A N 1
ATOM 753 C CA . THR A 1 96 ? -10.733 0.503 3.582 1.00 98.06 96 THR A CA 1
ATOM 754 C C . THR A 1 96 ? -9.873 1.440 2.744 1.00 98.06 96 THR A C 1
ATOM 756 O O . THR A 1 96 ? -9.873 1.355 1.517 1.00 98.06 96 THR A O 1
ATOM 759 N N . GLN A 1 97 ? -9.114 2.301 3.417 1.00 98.31 97 GLN A N 1
ATOM 760 C CA . GLN A 1 97 ? -8.139 3.187 2.789 1.00 98.31 97 GLN A CA 1
ATOM 761 C C . GLN A 1 97 ? -7.004 2.387 2.163 1.00 98.31 97 GLN A C 1
ATOM 763 O O . GLN A 1 97 ? -6.526 1.411 2.761 1.00 98.31 97 GLN A O 1
ATOM 768 N N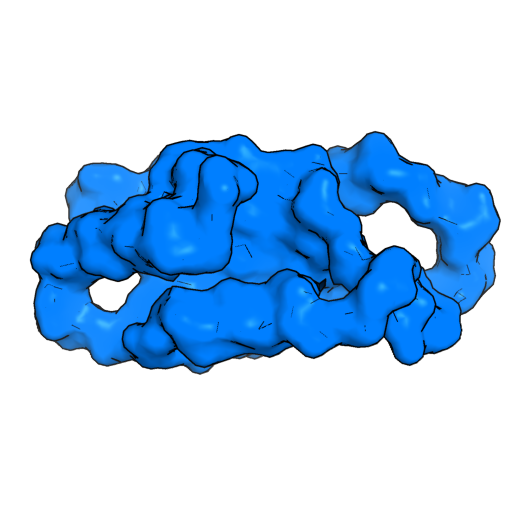 . TYR A 1 98 ? -6.501 2.851 1.021 1.00 98.56 98 TYR A N 1
ATOM 769 C CA . TYR A 1 98 ? -5.319 2.264 0.405 1.00 98.56 98 TYR A CA 1
ATOM 770 C C . TYR A 1 98 ? -4.508 3.250 -0.444 1.00 98.56 98 TYR A C 1
ATOM 772 O O . TYR A 1 98 ? -4.974 4.316 -0.838 1.00 98.56 98 TYR A O 1
ATOM 780 N N . LEU A 1 99 ? -3.270 2.856 -0.731 1.00 98.62 99 LEU A N 1
ATOM 781 C CA . LEU A 1 99 ? -2.320 3.535 -1.600 1.00 98.62 99 LEU A CA 1
ATOM 782 C C . LEU A 1 99 ? -1.567 2.486 -2.424 1.00 98.62 99 LEU A C 1
ATOM 784 O O . LEU A 1 99 ? -0.998 1.549 -1.856 1.00 98.62 99 LEU A O 1
ATOM 788 N N . VAL A 1 100 ? -1.519 2.666 -3.743 1.00 98.62 100 VAL A N 1
ATOM 789 C CA . VAL A 1 100 ? -0.737 1.829 -4.661 1.00 98.62 100 VAL A CA 1
ATOM 790 C C . VAL A 1 100 ? 0.459 2.615 -5.180 1.00 98.62 100 VAL A C 1
ATOM 792 O O . VAL A 1 100 ? 0.303 3.699 -5.742 1.00 98.62 100 VAL A O 1
ATOM 795 N N . VAL A 1 101 ? 1.659 2.061 -5.012 1.00 98.44 101 VAL A N 1
ATOM 796 C CA . VAL A 1 101 ? 2.920 2.698 -5.411 1.00 98.44 101 VAL A CA 1
ATOM 797 C C . VAL A 1 101 ? 3.740 1.744 -6.265 1.00 98.44 101 VAL A C 1
ATOM 799 O O . VAL A 1 101 ? 4.076 0.653 -5.818 1.00 98.44 101 VAL A O 1
ATOM 802 N N . ARG A 1 102 ? 4.122 2.162 -7.467 1.00 97.94 102 ARG A N 1
ATOM 803 C CA . ARG A 1 102 ? 5.112 1.470 -8.295 1.00 97.94 102 ARG A CA 1
ATOM 804 C C . ARG A 1 102 ? 6.518 1.851 -7.855 1.00 97.94 102 ARG A C 1
ATOM 806 O O . ARG A 1 102 ? 6.804 3.035 -7.677 1.00 97.94 102 ARG A O 1
ATOM 813 N N . HIS A 1 103 ? 7.405 0.867 -7.748 1.00 97.19 103 HIS A N 1
ATOM 814 C CA . HIS A 1 103 ? 8.839 1.084 -7.541 1.00 97.19 103 HIS A CA 1
ATOM 815 C C . HIS A 1 103 ? 9.636 0.667 -8.786 1.00 97.19 103 HIS A C 1
ATOM 817 O O . HIS A 1 103 ? 9.285 -0.286 -9.483 1.00 97.19 103 HIS A O 1
ATOM 823 N N . THR A 1 104 ? 10.707 1.405 -9.085 1.00 93.94 104 THR A N 1
ATOM 824 C CA . THR A 1 104 ? 11.618 1.168 -10.232 1.00 93.94 104 THR A CA 1
ATOM 825 C C . THR A 1 104 ? 13.090 1.085 -9.795 1.00 93.94 104 THR A C 1
ATOM 827 O O . THR A 1 104 ? 14.022 1.331 -10.567 1.00 93.94 104 THR A O 1
ATOM 830 N N . ASP A 1 105 ? 13.312 0.765 -8.522 1.00 91.38 105 ASP A N 1
ATOM 831 C CA . ASP A 1 105 ? 14.615 0.656 -7.860 1.00 91.38 105 ASP A CA 1
ATOM 832 C C . ASP A 1 105 ? 15.247 -0.743 -7.960 1.00 91.38 105 ASP A C 1
ATOM 834 O O . ASP A 1 105 ? 16.396 -0.923 -7.563 1.00 91.38 105 ASP A O 1
ATOM 838 N N . THR A 1 106 ? 14.547 -1.731 -8.526 1.00 90.62 106 THR A N 1
ATOM 839 C CA . THR A 1 106 ? 15.090 -3.079 -8.759 1.00 90.62 106 THR A CA 1
ATOM 840 C C . THR A 1 106 ? 14.880 -3.545 -10.200 1.00 90.62 106 THR A C 1
ATOM 842 O O . THR A 1 106 ? 14.116 -2.949 -10.958 1.00 90.62 106 THR A O 1
ATOM 845 N N . LYS A 1 107 ? 15.548 -4.645 -10.583 1.00 89.00 107 LYS A N 1
ATOM 846 C CA . LYS A 1 107 ? 15.366 -5.293 -11.897 1.00 89.00 107 LYS A CA 1
ATOM 847 C C . LYS A 1 107 ? 13.969 -5.889 -12.089 1.00 89.00 107 LYS A C 1
ATOM 849 O O . LYS A 1 107 ? 13.535 -6.058 -13.223 1.00 89.00 107 LYS A O 1
ATOM 854 N N . HIS A 1 108 ? 13.289 -6.240 -11.000 1.00 92.50 108 HIS A N 1
ATOM 855 C CA . HIS A 1 108 ? 11.945 -6.792 -11.059 1.00 92.50 108 HIS A CA 1
ATOM 856 C C . HIS A 1 108 ? 10.937 -5.642 -11.052 1.00 92.50 108 HIS A C 1
ATOM 858 O O . HIS A 1 108 ? 10.921 -4.866 -10.091 1.00 92.50 108 HIS A O 1
ATOM 864 N N . PRO A 1 109 ? 10.058 -5.528 -12.063 1.00 93.19 109 PRO A N 1
ATOM 865 C CA . PRO A 1 109 ? 8.915 -4.637 -11.960 1.00 93.19 109 PRO A CA 1
ATOM 866 C C . PRO A 1 109 ? 8.102 -5.045 -10.736 1.00 93.19 109 PRO A C 1
ATOM 868 O O . PRO A 1 109 ? 7.814 -6.230 -10.540 1.00 93.19 109 PRO A O 1
ATOM 871 N N . HIS A 1 110 ? 7.759 -4.082 -9.893 1.00 96.81 110 HIS A N 1
ATOM 872 C CA . HIS A 1 110 ? 6.939 -4.356 -8.729 1.00 96.81 110 HIS A CA 1
ATOM 873 C C . HIS A 1 110 ? 6.148 -3.129 -8.299 1.00 96.81 110 HIS A C 1
ATOM 875 O O . HIS A 1 110 ? 6.497 -1.981 -8.589 1.00 96.81 110 HIS A O 1
ATOM 881 N N . LEU A 1 111 ? 5.060 -3.412 -7.598 1.00 98.19 111 LEU A N 1
ATOM 882 C CA . LEU A 1 111 ? 4.230 -2.415 -6.953 1.00 98.19 111 LEU A CA 1
ATOM 883 C C . LEU A 1 111 ? 3.972 -2.811 -5.506 1.00 98.19 111 LEU A C 1
ATOM 885 O O . LEU A 1 111 ? 4.054 -3.984 -5.126 1.00 98.19 111 LEU A O 1
ATOM 889 N N . HIS A 1 112 ? 3.625 -1.813 -4.713 1.00 98.38 112 HIS A N 1
ATOM 890 C CA . HIS A 1 112 ? 3.236 -1.950 -3.331 1.00 98.38 112 HIS A CA 1
ATOM 891 C C . HIS A 1 112 ? 1.799 -1.501 -3.137 1.00 98.38 112 HIS A C 1
ATOM 893 O O . HIS A 1 112 ? 1.415 -0.444 -3.628 1.00 98.38 112 HIS A O 1
ATOM 899 N N . ILE A 1 113 ? 1.041 -2.276 -2.368 1.00 98.56 113 ILE A N 1
ATOM 900 C CA . ILE A 1 113 ? -0.285 -1.899 -1.883 1.00 98.56 113 ILE A CA 1
ATOM 901 C C . ILE A 1 113 ? -0.151 -1.694 -0.380 1.00 98.56 113 ILE A C 1
ATOM 903 O O . ILE A 1 113 ? 0.168 -2.628 0.357 1.00 98.56 113 ILE A O 1
ATOM 907 N N . LEU A 1 114 ? -0.363 -0.469 0.072 1.00 98.56 114 LEU A N 1
ATOM 908 C CA . LEU A 1 114 ? -0.478 -0.123 1.481 1.00 98.56 114 LEU A CA 1
ATOM 909 C C . LEU A 1 114 ? -1.955 0.088 1.786 1.00 98.56 114 LEU A C 1
ATOM 911 O O . LEU A 1 114 ? -2.604 0.853 1.087 1.00 98.56 114 LEU A O 1
ATOM 915 N N . TYR A 1 115 ? -2.487 -0.566 2.810 1.00 98.56 115 TYR A N 1
ATOM 916 C CA . TYR A 1 115 ? -3.894 -0.445 3.177 1.00 98.56 115 TYR A CA 1
ATOM 917 C C . TYR A 1 115 ? -4.088 -0.478 4.688 1.00 98.56 115 TYR A C 1
ATOM 919 O O . TYR A 1 115 ? -3.232 -0.960 5.442 1.00 98.56 115 TYR A O 1
ATOM 927 N N . ASN A 1 116 ? -5.237 0.025 5.134 1.00 98.12 116 ASN A N 1
ATOM 928 C CA . ASN A 1 116 ? -5.641 -0.101 6.523 1.00 98.12 116 ASN A CA 1
ATOM 929 C C . ASN A 1 116 ? -6.334 -1.438 6.769 1.00 98.12 116 ASN A C 1
ATOM 931 O O . ASN A 1 116 ? -7.296 -1.800 6.094 1.00 98.12 116 ASN A O 1
ATOM 935 N N . ARG A 1 117 ? -5.847 -2.203 7.747 1.00 97.38 117 ARG A N 1
ATOM 936 C CA . ARG A 1 117 ? -6.525 -3.431 8.168 1.00 97.38 117 ARG A CA 1
ATOM 937 C C . ARG A 1 117 ? -7.832 -3.118 8.883 1.00 97.38 117 ARG A C 1
ATOM 939 O O . ARG A 1 117 ? -8.691 -3.986 8.901 1.00 97.38 117 ARG A O 1
ATOM 946 N N . VAL A 1 118 ? -7.988 -1.919 9.442 1.00 97.56 118 VAL A N 1
ATOM 947 C CA . VAL A 1 118 ? -9.249 -1.425 9.998 1.00 97.56 118 VAL A CA 1
ATOM 948 C C . VAL A 1 118 ? -10.088 -0.851 8.861 1.00 97.56 118 VAL A C 1
ATOM 950 O O . VAL A 1 118 ? -9.735 0.176 8.285 1.00 97.56 118 VAL A O 1
ATOM 953 N N . ARG A 1 119 ? -11.193 -1.523 8.541 1.00 98.00 119 ARG A N 1
ATOM 954 C CA . ARG A 1 119 ? -12.176 -1.078 7.548 1.00 98.00 119 ARG A CA 1
ATOM 955 C C . ARG A 1 119 ? -12.957 0.131 8.053 1.00 98.00 119 ARG A C 1
ATOM 957 O O . ARG A 1 119 ? -12.962 0.404 9.255 1.00 98.00 119 ARG A O 1
ATOM 964 N N . TYR A 1 120 ? -13.655 0.824 7.154 1.00 97.69 120 TYR A N 1
ATOM 965 C CA . TYR A 1 120 ? -14.509 1.968 7.498 1.00 97.69 120 TYR A CA 1
ATOM 966 C C . TYR A 1 120 ? -15.620 1.608 8.496 1.00 97.69 120 TYR A C 1
ATOM 968 O O . TYR A 1 120 ? -15.957 2.415 9.355 1.00 97.69 120 TYR A O 1
ATOM 976 N N . ASP A 1 121 ? -16.114 0.370 8.451 1.00 97.31 121 ASP A N 1
ATOM 977 C CA . ASP A 1 121 ? -17.096 -0.182 9.397 1.00 97.31 121 ASP A CA 1
ATOM 978 C C . ASP A 1 121 ? -16.486 -0.683 10.723 1.00 97.31 121 ASP A C 1
ATOM 980 O O . ASP A 1 121 ? -17.173 -1.320 11.520 1.00 97.31 121 ASP A O 1
ATOM 984 N N . THR A 1 122 ? -15.202 -0.403 10.978 1.00 95.75 122 THR A N 1
ATOM 985 C CA . THR A 1 122 ? -14.424 -0.802 12.170 1.00 95.75 122 THR A CA 1
ATOM 986 C C . THR A 1 122 ? -14.107 -2.299 12.295 1.00 95.75 122 THR A C 1
ATOM 988 O O . THR A 1 122 ? -13.414 -2.724 13.233 1.00 95.75 122 THR A O 1
ATOM 991 N N . THR A 1 123 ? -14.537 -3.116 11.331 1.00 96.75 123 THR A N 1
ATOM 992 C CA . THR A 1 123 ? -14.110 -4.515 11.234 1.00 96.75 123 THR A CA 1
ATOM 993 C C . THR A 1 123 ? -12.682 -4.617 10.696 1.00 96.75 123 THR A C 1
ATOM 995 O O . THR A 1 123 ? -12.083 -3.639 10.240 1.00 96.75 123 THR A O 1
ATOM 998 N N . LEU A 1 124 ? -12.097 -5.814 10.782 1.00 96.19 124 LEU A N 1
ATOM 999 C CA . LEU A 1 124 ? -10.763 -6.072 10.250 1.00 96.19 124 LEU A CA 1
ATOM 1000 C C . LEU A 1 124 ? -10.825 -6.728 8.872 1.00 96.19 124 LEU A C 1
ATOM 1002 O O . LEU A 1 124 ? -11.662 -7.591 8.603 1.00 96.19 124 LEU A O 1
ATOM 1006 N N . VAL A 1 125 ? -9.884 -6.362 8.006 1.00 94.81 125 VAL A N 1
ATOM 1007 C CA . VAL A 1 125 ? -9.554 -7.163 6.828 1.00 94.81 125 VAL A CA 1
ATOM 1008 C C . VAL A 1 125 ? -9.110 -8.541 7.311 1.00 94.81 125 VAL A C 1
ATOM 1010 O O . VAL A 1 125 ? -8.181 -8.656 8.116 1.00 94.81 125 VAL A O 1
ATOM 1013 N N . SER A 1 126 ? -9.813 -9.576 6.849 1.00 88.94 126 SER A N 1
ATOM 1014 C CA . SER A 1 126 ? -9.614 -10.943 7.320 1.00 88.94 126 SER A CA 1
ATOM 1015 C C . SER A 1 126 ? -8.244 -11.463 6.900 1.00 88.94 126 SER A C 1
ATOM 1017 O O . SER A 1 126 ? -7.893 -11.400 5.724 1.00 88.94 126 SER A O 1
ATOM 1019 N N . ASP A 1 127 ? -7.508 -12.037 7.843 1.00 84.44 127 ASP A N 1
ATOM 1020 C CA . ASP A 1 127 ? -6.276 -12.797 7.604 1.00 84.44 127 ASP A CA 1
ATOM 1021 C C . ASP A 1 127 ? -6.548 -14.303 7.428 1.00 84.44 127 ASP A C 1
ATOM 1023 O O . ASP A 1 127 ? -5.657 -15.085 7.078 1.00 84.44 127 ASP A O 1
ATOM 1027 N N . ARG A 1 128 ? -7.805 -14.738 7.593 1.00 81.12 128 ARG A N 1
ATOM 1028 C CA . ARG A 1 128 ? -8.189 -16.134 7.384 1.00 81.12 128 ARG A CA 1
ATOM 1029 C C . ARG A 1 128 ? -7.910 -16.526 5.938 1.00 81.12 128 ARG A C 1
ATOM 1031 O O . ARG A 1 128 ? -8.275 -15.819 5.002 1.00 81.12 128 ARG A O 1
ATOM 1038 N N . ASN A 1 129 ? -7.267 -17.676 5.746 1.00 83.19 129 ASN A N 1
ATOM 1039 C CA . ASN A 1 129 ? -6.923 -18.205 4.424 1.00 83.19 129 ASN A CA 1
ATOM 1040 C C . ASN A 1 129 ? -6.110 -17.226 3.553 1.00 83.19 129 ASN A C 1
ATOM 1042 O O . ASN A 1 129 ? -6.066 -17.393 2.336 1.00 83.19 129 ASN A O 1
ATOM 1046 N N . GLU A 1 130 ? -5.454 -16.218 4.141 1.00 85.88 130 GLU A N 1
ATOM 1047 C CA . GLU A 1 130 ? -4.651 -15.225 3.416 1.00 85.88 130 GLU A CA 1
ATOM 1048 C C . GLU A 1 130 ? -3.590 -15.908 2.544 1.00 85.88 130 GLU A C 1
ATOM 1050 O O . GLU A 1 130 ? -3.490 -15.638 1.348 1.00 85.88 130 GLU A O 1
ATOM 1055 N N . ARG A 1 131 ? -2.886 -16.901 3.102 1.00 80.50 131 ARG A N 1
ATOM 1056 C CA . ARG A 1 131 ? -1.910 -17.706 2.356 1.00 80.50 131 ARG A CA 1
ATOM 1057 C C . ARG A 1 131 ? -2.531 -18.417 1.150 1.00 80.50 131 ARG A C 1
ATOM 1059 O O . ARG A 1 131 ? -1.919 -18.442 0.091 1.00 80.50 131 ARG A O 1
ATOM 1066 N N . LEU A 1 132 ? -3.730 -18.986 1.294 1.00 79.75 132 LEU A N 1
ATOM 1067 C CA . LEU A 1 132 ? -4.423 -19.675 0.197 1.00 79.75 132 LEU A CA 1
ATOM 1068 C C . LEU A 1 132 ? -4.854 -18.690 -0.894 1.00 79.75 132 LEU A C 1
ATOM 1070 O O . LEU A 1 132 ? -4.697 -18.984 -2.075 1.00 79.75 132 LEU A O 1
ATOM 1074 N N . ARG A 1 133 ? -5.358 -17.514 -0.508 1.00 86.25 133 ARG A N 1
ATOM 1075 C CA . ARG A 1 133 ? -5.774 -16.460 -1.445 1.00 86.25 133 ARG A CA 1
ATOM 1076 C C . ARG A 1 133 ? -4.590 -15.850 -2.195 1.00 86.25 133 ARG A C 1
ATOM 1078 O O . ARG A 1 133 ? -4.726 -15.570 -3.384 1.00 86.25 133 ARG A O 1
ATOM 1085 N N . ASN A 1 134 ? -3.433 -15.743 -1.542 1.00 84.56 134 ASN A N 1
ATOM 1086 C CA . ASN A 1 134 ? -2.189 -15.247 -2.133 1.00 84.56 134 ASN A CA 1
ATOM 1087 C C . ASN A 1 134 ? -1.556 -16.218 -3.152 1.00 84.56 134 ASN A C 1
ATOM 1089 O O . ASN A 1 134 ? -0.809 -15.782 -4.018 1.00 84.56 134 ASN A O 1
ATOM 1093 N N . MET A 1 135 ? -1.823 -17.527 -3.047 1.00 80.31 135 MET A N 1
ATOM 1094 C CA . MET A 1 135 ? -1.272 -18.546 -3.962 1.00 80.31 135 MET A CA 1
ATOM 1095 C C . MET A 1 135 ? -2.109 -18.779 -5.227 1.00 80.31 135 MET A C 1
ATOM 1097 O O . MET A 1 135 ? -1.646 -19.474 -6.129 1.00 80.31 135 MET A O 1
ATOM 1101 N N . ARG A 1 136 ? -3.348 -18.279 -5.268 1.00 66.88 136 ARG A N 1
ATOM 1102 C CA . ARG A 1 136 ? -4.212 -18.365 -6.457 1.00 66.88 136 ARG A CA 1
ATOM 1103 C C . ARG A 1 136 ? -3.785 -17.356 -7.524 1.00 66.88 136 ARG A C 1
ATOM 1105 O O . ARG A 1 136 ? -4.425 -17.310 -8.586 1.00 66.88 136 ARG A O 1
#

Nearest PDB structures (foldseek):
  8jde-assembly1_A  TM=3.431E-01  e=8.200E-01  Mus musculus
  8acx-assembly2_B  TM=2.362E-01  e=2.706E-01  Zymoseptoria tritici
  8jdr-assembly1_A  TM=4.087E-01  e=1.826E+00  Mus musculus
  8acx-assembly1_A  TM=2.389E-01  e=5.667E-01  Zymoseptoria tritici
  5ae3-assembly1_C  TM=3.822E-01  e=6.658E+00  Cavia porcellus

pLDDT: mean 94.46, std 4.72, range [66.88, 98.62]

Radius of gyration: 14.42 Å; Cα contacts (8 Å, |Δi|>4): 235; chains: 1; bounding box: 33×36×42 Å

Sequence (136 aa):
MIGKIVTGKSFGGAVRYLLGKEPGKAYILTSDGVELSGRQALIGNFEFQRRARPDVERVVGHISLSFHPDDAPRMSDQLMLDLAWEYMRRMEITNTQYLVVRHTDTKHPHLHILYNRVRYDTTLVSDRNERLRNMR

Secondary structure (DSSP, 8-state):
-EEEEEEES-HHHHHHHHH-SSTTSEEEEEEESS--S-HHHHHHHHHHHHTT-TT-S--EEEEEEE--GGGGGG--HHHHHHHHHHHHHHTT--SS-EEEEEE-SSSS-EEEEEEESB-TTSPBPP-TTHHHHHH-

Solvent-accessible surface area (backbone atoms only — not comparable to full-atom values): 7577 Å² total; per-residue (Å²): 116,50,70,46,81,45,75,35,69,51,54,64,61,51,52,47,66,61,69,63,50,63,91,91,25,50,43,79,76,49,67,40,84,55,50,84,92,37,72,67,53,32,33,49,37,54,56,55,54,41,59,70,42,76,88,54,65,64,36,30,37,37,35,38,44,38,40,54,57,88,49,44,92,70,64,42,72,66,56,51,47,54,52,49,51,53,49,30,58,64,56,55,62,60,70,44,38,35,39,33,32,39,43,66,83,57,83,43,45,32,36,34,43,39,33,44,28,38,22,81,87,57,47,66,53,64,68,76,63,44,71,62,48,63,72,109

Mean predicted aligned error: 3.08 Å

Foldseek 3Di:
DAKDKDFAQAPLVVLCVQVVDDPPFKDWLDWPQFDPPDSVRRRVSLVVLCVLCPVDRGFKIKMKDWDDLVCVVVPDSVVQVVVVVVLCVLQVVDQWIWIKMWGPPDSITMIMIIITLQHNVRHGSDPVCNVVSSVD